Protein AF-A0A2R5L0S3-F1 (afdb_monomer_lite)

Secondary structure (DSSP, 8-state):
-HHHHHHHHHHTS----HHHHHHHHHHHH--SHHHHHHHHHHHHHHHGGG-----SSTTTTT-SSS-TTHHHHHHHHHHHHHHHHHHHHHHHHHHHHHHHHHHHHHHHHSS---------TT-

Sequence (123 aa):
GIQIRNLEKILDMEIIDRTSLILDIFANRAKSREGKLQVELARLRYEKPRIVGGSTQLSKQAGGIGSRGLGEKKLELDRRTIDKRIKNVERSIEGLRKQREIQKNKRKKSNLKTVALIGYTNA

Structure (mmCIF, N/CA/C/O backbone):
data_AF-A0A2R5L0S3-F1
#
_entry.id   AF-A0A2R5L0S3-F1
#
loop_
_atom_site.group_PDB
_atom_site.id
_atom_site.type_symbol
_atom_site.label_atom_id
_atom_site.label_alt_id
_atom_site.label_comp_id
_atom_site.label_asym_id
_atom_site.label_entity_id
_atom_site.label_seq_id
_atom_site.pdbx_PDB_ins_code
_atom_site.Cartn_x
_atom_site.Cartn_y
_atom_site.Cartn_z
_atom_site.occupancy
_atom_site.B_iso_or_equiv
_atom_site.auth_seq_id
_atom_site.auth_comp_id
_atom_site.auth_asym_id
_atom_site.auth_atom_id
_atom_site.pdbx_PDB_model_num
ATOM 1 N N . GLY A 1 1 ? 12.016 -5.955 -11.103 1.00 65.62 1 GLY A N 1
ATOM 2 C CA . GLY A 1 1 ? 11.945 -4.908 -12.139 1.00 65.62 1 GLY A CA 1
ATOM 3 C C . GLY A 1 1 ? 12.640 -5.336 -13.415 1.00 65.62 1 GLY A C 1
ATOM 4 O O . GLY A 1 1 ? 11.975 -5.475 -14.424 1.00 65.62 1 GLY A O 1
ATOM 5 N N . ILE A 1 2 ? 13.955 -5.581 -13.377 1.00 75.69 2 ILE A N 1
ATOM 6 C CA . ILE A 1 2 ? 14.745 -5.888 -14.588 1.00 75.69 2 ILE A CA 1
ATOM 7 C C . ILE A 1 2 ? 14.268 -7.166 -15.300 1.00 75.69 2 ILE A C 1
ATOM 9 O O . ILE A 1 2 ? 14.063 -7.134 -16.505 1.00 75.69 2 ILE A O 1
ATOM 13 N N . GLN A 1 3 ? 14.027 -8.259 -14.567 1.00 84.56 3 GLN A N 1
ATOM 14 C CA . GLN A 1 3 ? 13.523 -9.509 -15.159 1.00 84.56 3 GLN A CA 1
ATOM 15 C C . GLN A 1 3 ? 12.131 -9.350 -15.782 1.00 84.56 3 GLN A C 1
ATOM 17 O O . GLN A 1 3 ? 11.946 -9.741 -16.925 1.00 84.56 3 GLN A O 1
ATOM 22 N N . ILE A 1 4 ? 11.194 -8.716 -15.064 1.00 85.56 4 ILE A N 1
ATOM 23 C CA . ILE A 1 4 ? 9.841 -8.400 -15.560 1.00 85.56 4 ILE A CA 1
ATOM 24 C C . ILE A 1 4 ? 9.942 -7.638 -16.886 1.00 85.56 4 ILE A C 1
ATOM 26 O O . ILE A 1 4 ? 9.430 -8.099 -17.893 1.00 85.56 4 ILE A O 1
ATOM 30 N N . ARG A 1 5 ? 10.736 -6.561 -16.922 1.00 82.19 5 ARG A N 1
ATOM 31 C CA . ARG A 1 5 ? 10.951 -5.753 -18.129 1.00 82.19 5 ARG A CA 1
ATOM 32 C C . ARG A 1 5 ? 11.571 -6.538 -19.289 1.00 82.19 5 ARG A C 1
ATOM 34 O O . ARG A 1 5 ? 11.305 -6.235 -20.448 1.00 82.19 5 ARG A O 1
ATOM 41 N N . ASN A 1 6 ? 12.454 -7.493 -19.002 1.00 87.31 6 ASN A N 1
ATOM 42 C CA . ASN A 1 6 ? 13.041 -8.341 -20.039 1.00 87.31 6 ASN A CA 1
ATOM 43 C C . ASN A 1 6 ? 12.000 -9.309 -20.609 1.00 87.31 6 ASN A C 1
ATOM 45 O O . ASN A 1 6 ? 11.940 -9.465 -21.822 1.00 87.31 6 ASN A O 1
ATOM 49 N N . LEU A 1 7 ? 11.172 -9.912 -19.753 1.00 90.69 7 LEU A N 1
ATOM 50 C CA . LEU A 1 7 ? 10.086 -10.796 -20.175 1.00 90.69 7 LEU A CA 1
ATOM 51 C C . LEU A 1 7 ? 9.028 -10.040 -20.984 1.00 90.69 7 LEU A C 1
ATOM 53 O O . LEU A 1 7 ? 8.669 -10.508 -22.055 1.00 90.69 7 LEU A O 1
ATOM 57 N N . GLU A 1 8 ? 8.619 -8.847 -20.545 1.00 89.19 8 GLU A N 1
ATOM 58 C CA . GLU A 1 8 ? 7.686 -7.983 -21.287 1.00 89.19 8 GLU A CA 1
ATOM 59 C C . GLU A 1 8 ? 8.195 -7.677 -22.701 1.00 89.19 8 GLU A C 1
ATOM 61 O O . GLU A 1 8 ? 7.441 -7.750 -23.662 1.00 89.19 8 GLU A O 1
ATOM 66 N N . LYS A 1 9 ? 9.496 -7.394 -22.856 1.00 88.44 9 LYS A N 1
ATOM 67 C CA . LYS A 1 9 ? 10.106 -7.142 -24.173 1.00 88.44 9 LYS A CA 1
ATOM 68 C C . LYS A 1 9 ? 10.150 -8.367 -25.083 1.00 88.44 9 LYS A C 1
ATOM 70 O O . LYS A 1 9 ? 10.132 -8.201 -26.295 1.00 88.44 9 LYS A O 1
ATOM 75 N N . ILE A 1 10 ? 10.331 -9.556 -24.512 1.00 94.69 10 ILE A N 1
ATOM 76 C CA . ILE A 1 10 ? 10.452 -10.804 -25.278 1.00 94.69 10 ILE A CA 1
ATOM 77 C C . ILE A 1 10 ? 9.068 -11.311 -25.686 1.00 94.69 10 ILE A C 1
ATOM 79 O O . ILE A 1 10 ? 8.910 -11.829 -26.786 1.00 94.69 10 ILE A O 1
ATOM 83 N N . LEU A 1 11 ? 8.090 -11.182 -24.790 1.00 94.19 11 LEU A N 1
ATOM 84 C CA . LEU A 1 11 ? 6.755 -11.752 -24.947 1.00 94.19 11 LEU A CA 1
ATOM 85 C C . LEU A 1 11 ? 5.743 -10.765 -25.540 1.00 94.19 11 LEU A C 1
ATOM 87 O O . LEU A 1 11 ? 4.670 -11.202 -25.930 1.00 94.19 11 LEU A O 1
ATOM 91 N N . ASP A 1 12 ? 6.072 -9.470 -25.595 1.00 92.62 12 ASP A N 1
ATOM 92 C CA . ASP A 1 12 ? 5.176 -8.381 -26.020 1.00 92.62 12 ASP A CA 1
ATOM 93 C C . ASP A 1 12 ? 3.831 -8.384 -25.269 1.00 92.62 12 ASP A C 1
ATOM 95 O O . ASP A 1 12 ? 2.753 -8.172 -25.819 1.00 92.62 12 ASP A O 1
ATOM 99 N N . MET A 1 13 ? 3.898 -8.686 -23.972 1.00 92.94 13 MET A N 1
ATOM 100 C CA . MET A 1 13 ? 2.746 -8.811 -23.081 1.00 92.94 13 MET A CA 1
ATOM 101 C C . MET A 1 13 ? 3.072 -8.232 -21.707 1.00 92.94 13 MET A C 1
ATOM 103 O O . MET A 1 13 ? 4.226 -8.241 -21.275 1.00 92.94 13 MET A O 1
ATOM 107 N N . GLU A 1 14 ? 2.044 -7.767 -20.998 1.00 88.31 14 GLU A N 1
ATOM 108 C CA . GLU A 1 14 ? 2.167 -7.318 -19.610 1.00 88.31 14 GLU A CA 1
ATOM 109 C C . GLU A 1 14 ? 2.505 -8.495 -18.683 1.00 88.31 14 GLU A C 1
ATOM 111 O O . GLU A 1 14 ? 1.871 -9.552 -18.738 1.00 88.31 14 GLU A O 1
ATOM 116 N N . ILE A 1 15 ? 3.495 -8.311 -17.804 1.00 92.12 15 ILE A N 1
ATOM 117 C CA . ILE A 1 15 ? 3.921 -9.338 -16.850 1.00 92.12 15 ILE A CA 1
ATOM 118 C C . ILE A 1 15 ? 3.595 -8.894 -15.426 1.00 92.12 15 ILE A C 1
ATOM 120 O O . ILE A 1 15 ? 4.223 -7.998 -14.861 1.00 92.12 15 ILE A O 1
ATOM 124 N N . ILE A 1 16 ? 2.648 -9.596 -14.805 1.00 91.88 16 ILE A N 1
ATOM 125 C CA . ILE A 1 16 ? 2.231 -9.359 -13.421 1.00 91.88 16 ILE A CA 1
ATOM 126 C C . ILE A 1 16 ? 2.905 -10.392 -12.515 1.00 91.88 16 ILE A C 1
ATOM 128 O O . ILE A 1 16 ? 2.706 -11.598 -12.664 1.00 91.88 16 ILE A O 1
ATOM 132 N N . ASP A 1 17 ? 3.700 -9.928 -11.548 1.00 93.44 17 ASP A N 1
ATOM 133 C CA . ASP A 1 17 ? 4.256 -10.814 -10.526 1.00 93.44 17 ASP A CA 1
ATOM 134 C C . ASP A 1 17 ? 3.244 -11.096 -9.401 1.00 93.44 17 ASP A C 1
ATOM 136 O O . ASP A 1 17 ? 2.234 -10.409 -9.223 1.00 93.44 17 ASP A O 1
ATOM 140 N N . ARG A 1 18 ? 3.537 -12.120 -8.592 1.00 95.56 18 ARG A N 1
ATOM 141 C CA . ARG A 1 18 ? 2.681 -12.518 -7.466 1.00 95.56 18 ARG A CA 1
ATOM 142 C C . ARG A 1 18 ? 2.378 -11.359 -6.511 1.00 95.56 18 ARG A C 1
ATOM 144 O O . ARG A 1 18 ? 1.295 -11.316 -5.935 1.00 95.56 18 ARG A O 1
ATOM 151 N N . THR A 1 19 ? 3.329 -10.453 -6.295 1.00 95.06 19 THR A N 1
ATOM 152 C CA . THR A 1 19 ? 3.161 -9.370 -5.322 1.00 95.06 19 THR A CA 1
ATOM 153 C C . THR A 1 19 ? 2.223 -8.302 -5.867 1.00 95.06 19 THR A C 1
ATOM 155 O O . THR A 1 19 ? 1.312 -7.898 -5.149 1.00 95.06 19 THR A O 1
ATOM 158 N N . SER A 1 20 ? 2.396 -7.896 -7.127 1.00 93.25 20 SER A N 1
ATOM 159 C CA . SER A 1 20 ? 1.487 -6.979 -7.820 1.00 93.25 20 SER A CA 1
ATOM 160 C C . SER A 1 20 ? 0.059 -7.517 -7.805 1.00 93.25 20 SER A C 1
ATOM 162 O O . SER A 1 20 ? -0.834 -6.827 -7.321 1.00 93.25 20 SER A O 1
ATOM 164 N N . LEU A 1 21 ? -0.133 -8.793 -8.164 1.00 96.19 21 LEU A N 1
ATOM 165 C CA . LEU A 1 21 ? -1.453 -9.430 -8.139 1.00 96.19 21 LEU A CA 1
ATOM 166 C C . LEU A 1 21 ? -2.103 -9.380 -6.744 1.00 96.19 21 LEU A C 1
ATOM 168 O O . LEU A 1 21 ? -3.286 -9.068 -6.608 1.00 96.19 21 LEU A O 1
ATOM 172 N N . ILE A 1 22 ? -1.339 -9.659 -5.683 1.00 96.81 22 ILE A N 1
ATOM 173 C CA . ILE A 1 22 ? -1.844 -9.573 -4.304 1.00 96.81 22 ILE A CA 1
ATOM 174 C C . ILE A 1 22 ? -2.241 -8.130 -3.953 1.00 96.81 22 ILE A C 1
ATOM 176 O O . ILE A 1 22 ? -3.293 -7.912 -3.347 1.00 96.81 22 ILE A O 1
ATOM 180 N N . LEU A 1 23 ? -1.431 -7.140 -4.338 1.00 97.06 23 LEU A N 1
ATOM 181 C CA . LEU A 1 23 ? -1.720 -5.723 -4.100 1.00 97.06 23 LEU A CA 1
ATOM 182 C C . LEU A 1 23 ? -2.934 -5.226 -4.900 1.00 97.06 23 LEU A C 1
ATOM 184 O O . LEU A 1 23 ? -3.661 -4.353 -4.419 1.00 97.06 23 LEU A O 1
ATOM 188 N N . ASP A 1 24 ? -3.195 -5.786 -6.080 1.00 96.06 24 ASP A N 1
ATOM 189 C CA . ASP A 1 24 ? -4.404 -5.536 -6.872 1.00 96.06 24 ASP A CA 1
ATOM 190 C C . ASP A 1 24 ? -5.646 -6.111 -6.197 1.00 96.06 24 ASP A C 1
ATOM 192 O O . ASP A 1 24 ? -6.625 -5.393 -5.972 1.00 96.06 24 ASP A O 1
ATOM 196 N N . ILE A 1 25 ? -5.581 -7.369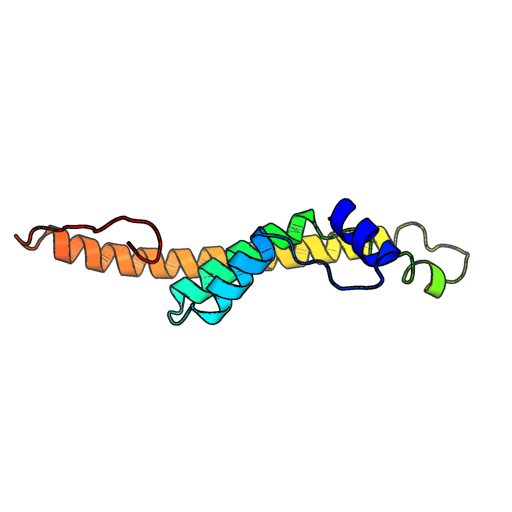 -5.758 1.00 96.56 25 ILE A N 1
ATOM 197 C CA . ILE A 1 25 ? -6.668 -8.001 -5.001 1.00 96.56 25 ILE A CA 1
ATOM 198 C C . ILE A 1 25 ? -6.969 -7.205 -3.724 1.00 96.56 25 ILE A C 1
ATOM 200 O O . ILE A 1 25 ? -8.135 -6.967 -3.398 1.00 96.56 25 ILE A O 1
ATOM 204 N N . PHE A 1 26 ? -5.942 -6.760 -2.997 1.00 97.44 26 PHE A N 1
ATOM 205 C CA . PHE A 1 26 ? -6.130 -5.951 -1.795 1.00 97.44 26 PHE A CA 1
ATOM 206 C C . PHE A 1 26 ? -6.694 -4.564 -2.094 1.00 97.44 26 PHE A C 1
ATOM 208 O O . PHE A 1 26 ? -7.565 -4.114 -1.352 1.00 97.44 26 PHE A O 1
ATOM 215 N N . ALA A 1 27 ? -6.269 -3.908 -3.176 1.00 96.12 27 ALA A N 1
ATOM 216 C CA . ALA A 1 27 ? -6.826 -2.617 -3.582 1.00 96.12 27 ALA A CA 1
ATOM 217 C C . ALA A 1 27 ? -8.322 -2.730 -3.890 1.00 96.12 27 ALA A C 1
ATOM 219 O O . ALA A 1 27 ? -9.114 -1.942 -3.375 1.00 96.12 27 ALA A O 1
ATOM 220 N N . ASN A 1 28 ? -8.713 -3.773 -4.625 1.00 96.88 28 ASN A N 1
ATOM 221 C CA . ASN A 1 28 ? -10.110 -4.041 -4.962 1.00 96.88 28 ASN A CA 1
ATOM 222 C C . ASN A 1 28 ? -10.966 -4.362 -3.726 1.00 96.88 28 ASN A C 1
ATOM 224 O O . ASN A 1 28 ? -12.149 -4.028 -3.674 1.00 96.88 28 ASN A O 1
ATOM 228 N N . ARG A 1 29 ? -10.382 -4.996 -2.701 1.00 96.00 29 ARG A N 1
ATOM 229 C CA . ARG A 1 29 ? -11.090 -5.369 -1.463 1.00 96.00 29 ARG A CA 1
ATOM 230 C C . ARG A 1 29 ? -11.061 -4.291 -0.374 1.00 96.00 29 ARG A C 1
ATOM 232 O O . ARG A 1 29 ? -11.856 -4.360 0.567 1.00 96.00 29 ARG A O 1
ATOM 239 N N . ALA A 1 30 ? -10.174 -3.303 -0.456 1.00 96.38 30 ALA A N 1
ATOM 240 C CA . ALA A 1 30 ? -10.003 -2.282 0.573 1.00 96.38 30 ALA A CA 1
ATOM 241 C C . ALA A 1 30 ? -11.184 -1.294 0.612 1.00 96.38 30 ALA A C 1
ATOM 243 O O . ALA A 1 30 ? -11.228 -0.299 -0.112 1.00 96.38 30 ALA A O 1
ATOM 244 N N . LYS A 1 31 ? -12.139 -1.531 1.519 1.00 95.81 31 LYS A N 1
ATOM 245 C CA . LYS A 1 31 ? -13.302 -0.644 1.711 1.00 95.81 31 LYS A CA 1
ATOM 246 C C . LYS A 1 31 ? -13.039 0.495 2.699 1.00 95.81 31 LYS A C 1
ATOM 248 O O . LYS A 1 31 ? -13.450 1.628 2.458 1.00 95.81 31 LYS A O 1
ATOM 253 N N . SER A 1 32 ? -12.348 0.214 3.805 1.00 95.31 32 SER A N 1
ATOM 254 C CA . SER A 1 32 ? -12.096 1.203 4.860 1.00 95.31 32 SER A CA 1
ATOM 255 C C . SER A 1 32 ? -10.996 2.193 4.470 1.00 95.31 32 SER A C 1
ATOM 257 O O . SER A 1 32 ? -10.068 1.853 3.737 1.00 95.31 32 SER A O 1
ATOM 259 N N . ARG A 1 33 ? -11.059 3.418 5.011 1.00 93.75 33 ARG A N 1
ATOM 260 C CA . ARG A 1 33 ? -10.016 4.438 4.800 1.00 93.75 33 ARG A CA 1
ATOM 261 C C . ARG A 1 33 ? -8.634 3.935 5.222 1.00 93.75 33 ARG A C 1
ATOM 263 O O . ARG A 1 33 ? -7.668 4.138 4.498 1.00 93.75 33 ARG A O 1
ATOM 270 N N . GLU A 1 34 ? -8.549 3.258 6.365 1.00 94.19 34 GLU A N 1
ATOM 271 C CA . GLU A 1 34 ? -7.294 2.675 6.846 1.00 94.19 34 GLU A CA 1
ATOM 272 C C . GLU A 1 34 ? -6.776 1.589 5.900 1.00 94.19 34 GLU A C 1
ATOM 274 O O . GLU A 1 34 ? -5.602 1.607 5.546 1.00 94.19 34 GLU A O 1
ATOM 279 N N . GLY A 1 35 ? -7.653 0.692 5.435 1.00 95.81 35 GLY A N 1
ATOM 280 C CA . GLY A 1 35 ? -7.289 -0.351 4.479 1.00 95.81 35 GLY A CA 1
ATOM 281 C C . GLY A 1 35 ? -6.758 0.231 3.170 1.00 95.81 35 GLY A C 1
ATOM 282 O O . GLY A 1 35 ? -5.701 -0.184 2.708 1.00 95.81 35 GLY A O 1
ATOM 283 N N . LYS A 1 36 ? -7.431 1.249 2.619 1.00 97.19 36 LYS A N 1
ATOM 284 C CA . LYS A 1 36 ? -6.991 1.937 1.396 1.00 97.19 36 LYS A CA 1
ATOM 285 C C . LYS A 1 36 ? -5.602 2.557 1.558 1.00 97.19 36 LYS A C 1
ATOM 287 O O . LYS A 1 36 ? -4.748 2.350 0.705 1.00 97.19 36 LYS A O 1
ATOM 292 N N . LEU A 1 37 ? -5.353 3.245 2.676 1.00 97.38 37 LEU A N 1
ATOM 293 C CA . LEU A 1 37 ? -4.048 3.850 2.965 1.00 97.38 37 LEU A CA 1
ATOM 294 C C . LEU A 1 37 ? -2.938 2.802 3.134 1.00 97.38 37 LEU A C 1
ATOM 296 O O . LEU A 1 37 ? -1.824 3.017 2.667 1.00 97.38 37 LEU A O 1
ATOM 300 N N . GLN A 1 38 ? -3.223 1.665 3.774 1.00 97.12 38 GLN A N 1
ATOM 301 C CA . GLN A 1 38 ? -2.245 0.581 3.922 1.00 97.12 38 GLN A CA 1
ATOM 302 C C . GLN A 1 38 ? -1.892 -0.059 2.575 1.00 97.12 38 GLN A C 1
ATOM 304 O O . GLN A 1 38 ? -0.721 -0.325 2.309 1.00 97.12 38 GLN A O 1
ATOM 309 N N . VAL A 1 39 ? -2.885 -0.270 1.704 1.00 98.00 39 VAL A N 1
ATOM 310 C CA . VAL A 1 39 ? -2.645 -0.798 0.354 1.00 98.00 39 VAL A CA 1
ATOM 311 C C . VAL A 1 39 ? -1.867 0.201 -0.500 1.00 98.00 39 VAL A C 1
ATOM 313 O O . VAL A 1 39 ? -0.912 -0.192 -1.166 1.00 98.00 39 VAL A O 1
ATOM 316 N N . GLU A 1 40 ? -2.215 1.489 -0.443 1.00 97.44 40 GLU A N 1
ATOM 317 C CA . GLU A 1 40 ? -1.465 2.553 -1.122 1.00 97.44 40 GLU A CA 1
ATOM 318 C C . GLU A 1 40 ? -0.005 2.584 -0.650 1.00 97.44 40 GLU A C 1
ATOM 320 O O . GLU A 1 40 ? 0.913 2.586 -1.468 1.00 97.44 40 GLU A O 1
ATOM 325 N N . LEU A 1 41 ? 0.230 2.529 0.665 1.00 98.00 41 LEU A N 1
ATOM 326 C CA . LEU A 1 41 ? 1.578 2.479 1.230 1.00 98.00 41 LEU A CA 1
ATOM 327 C C . LEU A 1 41 ? 2.368 1.268 0.718 1.00 98.00 41 LEU A C 1
ATOM 329 O O . LEU A 1 41 ? 3.542 1.398 0.362 1.00 98.00 41 LEU A O 1
ATOM 333 N N . ALA A 1 42 ? 1.733 0.096 0.679 1.00 97.56 42 ALA A N 1
ATOM 334 C CA . ALA A 1 42 ? 2.357 -1.127 0.197 1.00 97.56 42 ALA A CA 1
ATOM 335 C C . ALA A 1 42 ? 2.720 -1.035 -1.295 1.00 97.56 42 ALA A C 1
ATOM 337 O O . ALA A 1 42 ? 3.843 -1.389 -1.658 1.00 97.56 42 ALA A O 1
ATOM 338 N N . ARG A 1 43 ? 1.833 -0.484 -2.137 1.00 96.31 43 ARG A N 1
ATOM 339 C CA . ARG A 1 43 ? 2.113 -0.216 -3.560 1.00 96.31 43 ARG A CA 1
ATOM 340 C C . ARG A 1 43 ? 3.283 0.736 -3.747 1.00 96.31 43 ARG A C 1
ATOM 342 O O . ARG A 1 43 ? 4.238 0.384 -4.428 1.00 96.31 43 ARG A O 1
ATOM 349 N N . LEU A 1 44 ? 3.275 1.884 -3.069 1.00 96.19 44 LEU A N 1
ATOM 350 C CA . LEU A 1 44 ? 4.352 2.875 -3.177 1.00 96.19 44 LEU A CA 1
ATOM 351 C C . LEU A 1 44 ? 5.715 2.284 -2.793 1.00 96.19 44 LEU A C 1
ATOM 353 O O . LEU A 1 44 ? 6.719 2.521 -3.465 1.00 96.19 44 LEU A O 1
ATOM 357 N N . ARG A 1 45 ? 5.762 1.476 -1.727 1.00 95.69 45 ARG A N 1
ATOM 358 C CA . ARG A 1 45 ? 6.989 0.783 -1.302 1.00 95.69 45 ARG A CA 1
ATOM 359 C C . ARG A 1 45 ? 7.426 -0.297 -2.290 1.00 95.69 45 ARG A C 1
ATOM 361 O O . ARG A 1 45 ? 8.626 -0.499 -2.464 1.00 95.69 45 ARG A O 1
ATOM 368 N N . TYR A 1 46 ? 6.479 -0.978 -2.929 1.00 93.25 46 TYR A N 1
ATOM 369 C CA . TYR A 1 46 ? 6.752 -1.972 -3.961 1.00 93.25 46 TYR A CA 1
ATOM 370 C C . TYR A 1 46 ? 7.284 -1.323 -5.252 1.00 93.25 46 TYR A C 1
ATOM 372 O O . TYR A 1 46 ? 8.253 -1.814 -5.837 1.00 93.25 46 TYR A O 1
ATOM 380 N N . GLU A 1 47 ? 6.713 -0.194 -5.663 1.00 89.94 47 GLU A N 1
ATOM 381 C CA . GLU A 1 47 ? 7.076 0.543 -6.878 1.00 89.94 47 GLU A CA 1
ATOM 382 C C . GLU A 1 47 ? 8.405 1.291 -6.746 1.00 89.94 47 GLU A C 1
ATOM 384 O O . GLU A 1 47 ? 9.210 1.263 -7.674 1.00 89.94 47 GLU A O 1
ATOM 389 N N . LYS A 1 48 ? 8.689 1.908 -5.590 1.00 90.75 48 LYS A N 1
ATOM 390 C CA . LYS A 1 48 ? 9.893 2.732 -5.369 1.00 90.75 48 LYS A CA 1
ATOM 391 C C . LYS A 1 48 ? 11.206 2.100 -5.876 1.00 90.75 48 LYS A C 1
ATOM 393 O O . LYS A 1 48 ? 11.898 2.750 -6.662 1.00 90.75 48 LYS A O 1
ATOM 398 N N . PRO A 1 49 ? 11.591 0.867 -5.480 1.00 87.81 49 PRO A N 1
ATOM 399 C CA . PRO A 1 49 ? 12.824 0.241 -5.969 1.00 87.81 49 PRO A CA 1
ATOM 400 C C . PRO A 1 49 ? 12.724 -0.234 -7.428 1.00 87.81 49 PRO A C 1
ATOM 402 O O . PRO A 1 49 ? 13.736 -0.575 -8.037 1.00 87.81 49 PRO A O 1
ATOM 405 N N . ARG A 1 50 ? 11.511 -0.286 -7.990 1.00 86.69 50 ARG A N 1
ATOM 406 C CA . ARG A 1 50 ? 11.215 -0.708 -9.365 1.00 86.69 50 ARG A CA 1
ATOM 407 C C . ARG A 1 50 ? 11.107 0.460 -10.341 1.00 86.69 50 ARG A C 1
ATOM 409 O O .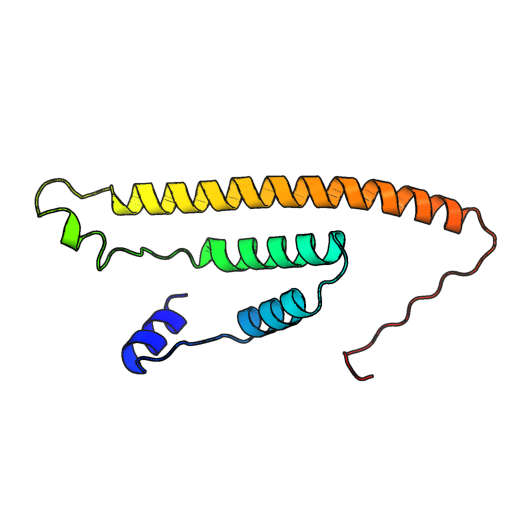 ARG A 1 50 ? 11.006 0.198 -11.536 1.00 86.69 50 ARG A O 1
ATOM 416 N N . ILE A 1 51 ? 11.218 1.709 -9.874 1.00 80.06 51 ILE A N 1
ATOM 417 C CA . ILE A 1 51 ? 11.487 2.859 -10.742 1.00 80.06 51 ILE A CA 1
ATOM 418 C C . ILE A 1 51 ? 12.870 2.644 -11.365 1.00 80.06 51 ILE A C 1
ATOM 420 O O . ILE A 1 51 ? 13.912 2.978 -10.791 1.00 80.06 51 ILE A O 1
ATOM 424 N N . VAL A 1 52 ? 12.869 2.044 -12.548 1.00 70.25 52 VAL A N 1
ATOM 425 C CA . VAL A 1 52 ? 14.045 1.851 -13.386 1.00 70.25 52 VAL A CA 1
ATOM 426 C C . VAL A 1 52 ? 13.916 2.797 -14.564 1.00 70.25 52 VAL A C 1
ATOM 428 O O . VAL A 1 52 ? 12.849 2.868 -15.165 1.00 70.25 52 VAL A O 1
ATOM 431 N N . GLY A 1 53 ? 15.020 3.469 -14.901 1.00 59.56 53 GLY A N 1
ATOM 432 C CA . GLY A 1 53 ? 15.200 4.340 -16.063 1.00 59.56 53 GLY A CA 1
ATOM 433 C C . GLY A 1 53 ? 14.259 4.066 -17.226 1.00 59.56 53 GLY A C 1
ATOM 434 O O . GLY A 1 53 ? 14.564 3.277 -18.131 1.00 59.56 53 GLY A O 1
ATOM 435 N N . GLY A 1 54 ? 13.124 4.762 -17.216 1.00 53.03 54 GLY A N 1
ATOM 436 C CA . GLY A 1 54 ? 12.331 5.012 -18.400 1.00 53.03 54 GLY A CA 1
ATOM 437 C C . GLY A 1 54 ? 13.111 5.998 -19.252 1.00 53.03 54 GLY A C 1
ATOM 438 O O . GLY A 1 54 ? 12.842 7.184 -19.220 1.00 53.03 54 GLY A O 1
ATOM 439 N N . SER A 1 55 ? 14.147 5.548 -19.954 1.00 49.44 55 SER A N 1
ATOM 440 C CA . SER A 1 55 ? 14.855 6.385 -20.928 1.00 49.44 55 SER A CA 1
ATOM 441 C C . SER A 1 55 ? 15.663 5.548 -21.908 1.00 49.44 55 SER A C 1
ATOM 443 O O . SER A 1 55 ? 16.843 5.788 -22.141 1.00 49.44 55 SER A O 1
ATOM 445 N N . THR A 1 56 ? 15.010 4.567 -22.525 1.00 51.19 56 THR A N 1
ATOM 446 C CA . THR A 1 56 ? 15.336 4.221 -23.919 1.00 51.19 56 THR A CA 1
ATOM 447 C C . THR A 1 56 ? 14.543 5.104 -24.897 1.00 51.19 56 THR A C 1
ATOM 449 O O . THR A 1 56 ? 14.941 5.235 -26.046 1.00 51.19 56 THR A O 1
ATOM 452 N N . GLN A 1 57 ? 13.459 5.752 -24.437 1.00 51.19 57 GLN A N 1
ATOM 453 C CA . GLN A 1 57 ? 12.672 6.732 -25.206 1.00 51.19 57 GLN A CA 1
ATOM 454 C C . GLN A 1 57 ? 12.943 8.192 -24.782 1.00 51.19 57 GLN A C 1
ATOM 456 O O . GLN A 1 57 ? 13.147 9.038 -25.643 1.00 51.19 57 GLN A O 1
ATOM 461 N N . LEU A 1 58 ? 13.079 8.491 -23.480 1.00 48.66 58 LEU A N 1
ATOM 462 C CA . LEU A 1 58 ? 13.428 9.844 -22.991 1.00 48.66 58 LEU A CA 1
ATOM 463 C C . LEU A 1 58 ? 14.844 10.313 -23.386 1.00 48.66 58 LEU A C 1
ATOM 465 O O . LEU A 1 58 ? 15.084 11.509 -23.492 1.00 48.66 58 LEU A O 1
ATOM 469 N N . SER A 1 59 ? 15.774 9.388 -23.641 1.00 49.12 59 SER A N 1
ATOM 470 C CA . SER A 1 59 ? 17.105 9.699 -24.188 1.00 49.12 59 SER A CA 1
ATOM 471 C C . SER A 1 59 ? 17.062 10.036 -25.681 1.00 49.12 59 SER A C 1
ATOM 473 O O . SER A 1 59 ? 17.851 10.858 -26.139 1.00 49.12 59 SER A O 1
ATOM 475 N N . LYS A 1 60 ? 16.117 9.450 -26.432 1.00 49.91 60 LYS A N 1
ATOM 476 C CA . LYS A 1 60 ? 15.969 9.664 -27.879 1.00 49.91 60 LYS A CA 1
ATOM 477 C C . LYS A 1 60 ? 15.355 11.023 -28.218 1.00 49.91 60 LYS A C 1
ATOM 479 O O . LYS A 1 60 ? 15.730 11.609 -29.224 1.00 49.91 60 LYS A O 1
ATOM 484 N N . GLN A 1 61 ? 14.475 11.557 -27.370 1.00 53.53 61 GLN A N 1
ATOM 485 C CA . GLN A 1 61 ? 13.850 12.868 -27.600 1.00 53.53 61 GLN A CA 1
ATOM 486 C C . GLN A 1 61 ? 14.778 14.057 -27.278 1.00 53.53 61 GLN A C 1
ATOM 488 O O . GLN A 1 61 ? 14.498 15.178 -27.682 1.00 53.53 61 GLN A O 1
ATOM 493 N N . ALA A 1 62 ? 15.902 13.822 -26.589 1.00 54.38 62 ALA A N 1
ATOM 494 C CA . ALA A 1 62 ? 16.817 14.866 -26.121 1.00 54.38 62 ALA A CA 1
ATOM 495 C C . ALA A 1 62 ? 18.000 15.162 -27.070 1.00 54.38 62 ALA A C 1
ATOM 497 O O . ALA A 1 62 ? 19.000 15.719 -26.627 1.00 54.38 62 ALA A O 1
ATOM 498 N N . GLY A 1 63 ? 17.906 14.774 -28.349 1.00 53.16 63 GLY A N 1
ATOM 499 C CA . GLY A 1 63 ? 18.718 15.339 -29.434 1.00 53.16 63 GLY A CA 1
ATOM 500 C C . GLY A 1 63 ? 20.229 15.426 -29.185 1.00 53.16 63 GLY A C 1
ATOM 501 O O . GLY A 1 63 ? 20.773 16.518 -29.217 1.00 53.16 63 GLY A O 1
ATOM 502 N N . GLY A 1 64 ? 20.905 14.296 -28.943 1.00 57.09 64 GLY A N 1
ATOM 503 C CA . GLY A 1 64 ? 22.345 14.081 -29.198 1.00 57.09 64 GLY A CA 1
ATOM 504 C C . GLY A 1 64 ? 23.414 14.895 -28.440 1.00 57.09 64 GLY A C 1
ATOM 505 O O . GLY A 1 64 ? 24.505 14.372 -28.235 1.00 57.09 64 GLY A O 1
ATOM 506 N N . ILE A 1 65 ? 23.161 16.124 -27.988 1.00 46.09 65 ILE A N 1
ATOM 507 C CA . ILE A 1 65 ? 24.180 17.034 -27.445 1.00 46.09 65 ILE A CA 1
ATOM 508 C C . ILE A 1 65 ? 23.679 17.586 -26.101 1.00 46.09 65 ILE A C 1
ATOM 510 O O . ILE A 1 65 ? 22.785 18.421 -26.049 1.00 46.09 65 ILE A O 1
ATOM 514 N N . GLY A 1 66 ? 24.243 17.093 -24.990 1.00 53.62 66 GLY A N 1
ATOM 515 C CA . GLY A 1 66 ? 24.041 17.666 -23.644 1.00 53.62 66 GLY A CA 1
ATOM 516 C C . GLY A 1 66 ? 23.054 16.954 -22.702 1.00 53.62 66 GLY A C 1
ATOM 517 O O . GLY A 1 66 ? 22.837 17.418 -21.588 1.00 53.62 66 GLY A O 1
ATOM 518 N N . SER A 1 67 ? 22.482 15.807 -23.079 1.00 56.41 67 SER A N 1
ATOM 519 C CA . SER A 1 67 ? 21.439 15.114 -22.295 1.00 56.41 67 SER A CA 1
ATOM 520 C C . SER A 1 67 ? 21.936 14.205 -21.154 1.00 56.41 67 SER A C 1
ATOM 522 O O . SER A 1 67 ? 21.121 13.595 -20.448 1.00 56.41 67 SER A O 1
ATOM 524 N N . ARG A 1 68 ? 23.256 14.120 -20.919 1.00 55.03 68 ARG A N 1
ATOM 525 C CA . ARG A 1 68 ? 23.831 13.387 -19.774 1.00 55.03 68 ARG A CA 1
ATOM 526 C C . ARG A 1 68 ? 23.353 14.031 -18.463 1.00 55.03 68 ARG A C 1
ATOM 528 O O . ARG A 1 68 ? 23.740 15.144 -18.130 1.00 55.03 68 ARG A O 1
ATOM 535 N N . GLY A 1 69 ? 22.469 13.335 -17.745 1.00 60.25 69 GLY A N 1
ATOM 536 C CA . GLY A 1 69 ? 21.935 13.749 -16.442 1.00 60.25 69 GLY A CA 1
ATOM 537 C C . GLY A 1 69 ? 20.450 14.132 -16.415 1.00 60.25 69 GLY A C 1
ATOM 538 O O . GLY A 1 69 ? 19.866 14.141 -15.336 1.00 60.25 69 GLY A O 1
ATOM 539 N N . LEU A 1 70 ? 19.783 14.388 -17.551 1.00 65.06 70 LEU A N 1
ATOM 540 C CA . LEU A 1 70 ? 18.338 14.699 -17.551 1.00 65.06 70 LEU A CA 1
ATOM 541 C C . LEU A 1 70 ? 17.483 13.490 -17.130 1.00 65.06 70 LEU A C 1
ATOM 543 O O . LEU A 1 70 ? 16.551 13.631 -16.338 1.00 65.06 70 LEU A O 1
ATOM 547 N N . GLY A 1 71 ? 17.832 12.291 -17.608 1.00 66.62 71 GLY A N 1
ATOM 548 C CA . GLY A 1 71 ? 17.153 11.047 -17.226 1.00 66.62 71 GLY A CA 1
ATOM 549 C C . GLY A 1 71 ? 17.379 10.670 -15.759 1.00 66.62 71 GLY A C 1
ATOM 550 O O . GLY A 1 71 ? 16.434 10.315 -15.060 1.00 66.62 71 GLY A O 1
ATOM 551 N N . GLU A 1 72 ? 18.609 10.816 -15.266 1.00 71.31 72 GLU A N 1
ATOM 552 C CA . GLU A 1 72 ? 18.956 10.552 -13.863 1.00 71.31 72 GLU A CA 1
ATOM 553 C C . GLU A 1 72 ? 18.269 11.538 -12.913 1.00 71.31 72 GLU A C 1
ATOM 555 O O . GLU A 1 72 ? 17.683 11.124 -11.914 1.00 71.31 72 GLU A O 1
ATOM 560 N N . LYS A 1 73 ? 18.244 12.832 -13.266 1.00 76.31 73 LYS A N 1
ATOM 561 C CA . LYS A 1 73 ? 17.521 13.862 -12.505 1.00 76.31 73 LYS A CA 1
ATOM 562 C C . LYS A 1 73 ? 16.021 13.585 -12.441 1.00 76.31 73 LYS A C 1
ATOM 564 O O . LYS A 1 73 ? 15.423 13.783 -11.386 1.00 76.31 73 LYS A O 1
ATOM 569 N N . LYS A 1 74 ? 15.411 13.110 -13.533 1.00 78.88 74 LYS A N 1
ATOM 570 C CA . LYS A 1 74 ? 13.986 12.751 -13.547 1.00 78.88 74 LYS A CA 1
ATOM 571 C C . LYS A 1 74 ? 13.693 11.557 -12.636 1.00 78.88 74 LYS A C 1
ATOM 573 O O . LYS A 1 74 ? 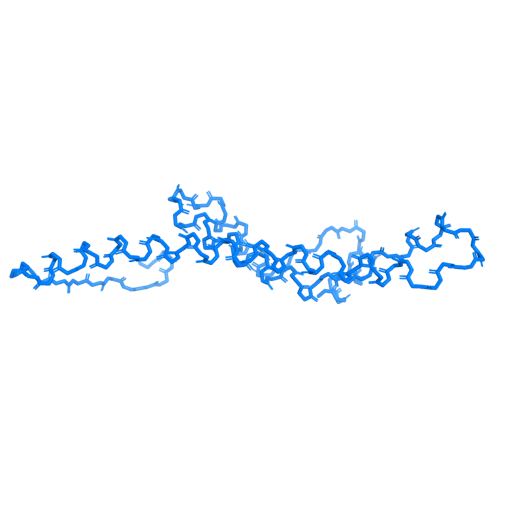12.785 11.640 -11.819 1.00 78.88 74 LYS A O 1
ATOM 578 N N . LEU A 1 75 ? 14.499 10.495 -12.704 1.00 81.38 75 LEU A N 1
ATOM 579 C CA . LEU A 1 75 ? 14.341 9.324 -11.831 1.00 81.38 75 LEU A CA 1
ATOM 580 C C . LEU A 1 75 ? 14.486 9.676 -10.350 1.00 81.38 75 LEU A C 1
ATOM 582 O O . LEU A 1 75 ? 13.734 9.180 -9.512 1.00 81.38 75 LEU A O 1
ATOM 586 N N . GLU A 1 76 ? 15.446 10.537 -10.026 1.00 85.44 76 GLU A N 1
ATOM 587 C CA . GLU A 1 76 ? 15.630 11.042 -8.669 1.00 85.44 76 GLU A CA 1
ATOM 588 C C . GLU A 1 76 ? 14.425 11.879 -8.211 1.00 85.44 76 GLU A C 1
ATOM 590 O O . GLU A 1 76 ? 13.953 11.739 -7.081 1.00 85.44 76 GLU A O 1
ATOM 595 N N . LEU A 1 77 ? 13.869 12.713 -9.093 1.00 87.50 77 LEU A N 1
ATOM 596 C CA . LEU A 1 77 ? 12.671 13.501 -8.807 1.00 87.50 77 LEU A CA 1
ATOM 597 C C . LEU A 1 77 ? 11.429 12.618 -8.591 1.00 87.50 77 LEU A C 1
ATOM 599 O O . LEU A 1 77 ? 10.663 12.861 -7.653 1.00 87.50 77 LEU A O 1
ATOM 603 N N . ASP A 1 78 ? 11.267 11.561 -9.385 1.00 87.31 78 ASP A N 1
ATOM 604 C CA . ASP A 1 78 ? 10.187 10.581 -9.234 1.00 87.31 78 ASP A CA 1
ATOM 605 C C . ASP A 1 78 ? 10.317 9.827 -7.900 1.00 87.31 78 ASP A C 1
ATOM 607 O O . ASP A 1 78 ? 9.360 9.748 -7.125 1.00 87.31 78 ASP A O 1
ATOM 611 N N . ARG A 1 79 ? 11.530 9.369 -7.553 1.00 90.38 79 ARG A N 1
ATOM 612 C CA . ARG A 1 79 ? 11.815 8.735 -6.251 1.00 90.38 79 ARG A CA 1
ATOM 613 C C . ARG A 1 79 ? 11.489 9.657 -5.082 1.00 90.38 79 ARG A C 1
ATOM 615 O O . ARG A 1 79 ? 10.828 9.233 -4.134 1.00 90.38 79 ARG A O 1
ATOM 622 N N . ARG A 1 80 ? 11.894 10.929 -5.159 1.00 92.31 80 ARG A N 1
ATOM 623 C CA . ARG A 1 80 ? 11.571 11.939 -4.138 1.00 92.31 80 ARG A CA 1
ATOM 624 C C . ARG A 1 80 ? 10.071 12.174 -4.014 1.00 92.31 80 ARG A C 1
ATOM 626 O O . ARG A 1 80 ? 9.580 12.399 -2.908 1.00 92.31 80 ARG A O 1
ATOM 633 N N . THR A 1 81 ? 9.341 12.136 -5.124 1.00 93.81 81 THR A N 1
ATOM 634 C CA . THR A 1 81 ? 7.881 12.286 -5.133 1.00 93.81 81 THR A CA 1
ATOM 635 C C . THR A 1 81 ? 7.207 11.112 -4.430 1.00 93.81 81 THR A C 1
ATOM 637 O O . THR A 1 81 ? 6.378 11.336 -3.543 1.00 93.81 81 THR A O 1
ATOM 640 N N . ILE A 1 82 ? 7.629 9.878 -4.728 1.00 94.88 82 ILE A N 1
ATOM 641 C CA . ILE A 1 82 ? 7.157 8.689 -4.009 1.00 94.88 82 ILE A CA 1
ATOM 642 C C . ILE A 1 82 ? 7.483 8.790 -2.516 1.00 94.88 82 ILE A C 1
ATOM 644 O 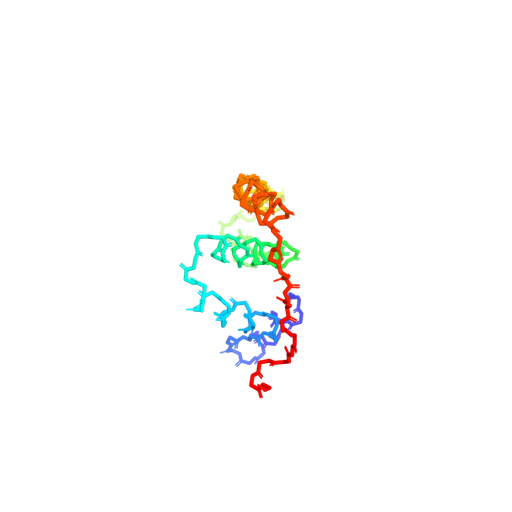O . ILE A 1 82 ? 6.609 8.549 -1.689 1.00 94.88 82 ILE A O 1
ATOM 648 N N . ASP A 1 83 ? 8.688 9.225 -2.143 1.00 96.38 83 ASP A N 1
ATOM 649 C CA . ASP A 1 83 ? 9.065 9.368 -0.731 1.00 96.38 83 ASP A CA 1
ATOM 650 C C . ASP A 1 83 ? 8.222 10.395 0.021 1.00 96.38 83 ASP A C 1
ATOM 652 O O . ASP A 1 83 ? 7.812 10.163 1.162 1.00 96.38 83 ASP A O 1
ATOM 656 N N . LYS A 1 84 ? 7.911 11.526 -0.617 1.00 97.44 84 LYS A N 1
ATOM 657 C CA . LYS A 1 84 ? 6.970 12.502 -0.057 1.00 97.44 84 LYS A CA 1
ATOM 658 C C . LYS A 1 84 ? 5.588 11.878 0.135 1.00 97.44 84 LYS A C 1
ATOM 660 O O . LYS A 1 84 ? 4.968 12.087 1.178 1.00 97.44 84 LYS A O 1
ATOM 665 N N . ARG A 1 85 ? 5.112 11.092 -0.836 1.00 97.56 85 ARG A N 1
ATOM 666 C CA . ARG A 1 85 ? 3.809 10.424 -0.751 1.00 97.56 85 ARG A CA 1
ATOM 667 C C . ARG A 1 85 ? 3.774 9.381 0.366 1.00 97.56 85 ARG A C 1
ATOM 669 O O . ARG A 1 85 ? 2.845 9.419 1.168 1.00 97.56 85 ARG A O 1
ATOM 676 N N . ILE A 1 86 ? 4.803 8.539 0.477 1.00 97.94 86 ILE A N 1
ATOM 677 C CA . ILE A 1 86 ? 4.967 7.560 1.562 1.00 97.94 86 ILE A CA 1
ATOM 678 C C . ILE A 1 86 ? 4.850 8.257 2.919 1.00 97.94 86 ILE A C 1
ATOM 680 O O . ILE A 1 86 ? 4.001 7.879 3.723 1.00 97.94 86 ILE A O 1
ATOM 684 N N . LYS A 1 87 ? 5.610 9.339 3.140 1.00 98.12 87 LYS A N 1
ATOM 685 C CA . LYS A 1 87 ? 5.564 10.101 4.400 1.00 98.12 87 LYS A CA 1
ATOM 686 C C . LYS A 1 87 ? 4.164 10.638 4.714 1.00 98.12 87 LYS A C 1
ATOM 688 O O . LYS A 1 87 ? 3.733 10.614 5.865 1.00 98.12 87 LYS A O 1
ATOM 693 N N . ASN A 1 88 ? 3.440 11.127 3.710 1.00 97.88 88 ASN A N 1
ATOM 694 C CA . ASN A 1 88 ? 2.084 11.650 3.896 1.00 97.88 88 ASN A CA 1
ATOM 695 C C . ASN A 1 88 ? 1.074 10.546 4.252 1.00 97.88 88 ASN A C 1
ATOM 697 O O . ASN A 1 88 ? 0.230 10.735 5.135 1.00 97.88 88 ASN A O 1
ATOM 701 N N . VAL A 1 89 ? 1.171 9.389 3.596 1.00 97.56 89 VAL A N 1
ATOM 702 C CA . VAL A 1 89 ? 0.323 8.223 3.880 1.00 97.56 89 VAL A CA 1
ATOM 703 C C . VAL A 1 89 ? 0.623 7.668 5.276 1.00 97.56 89 VAL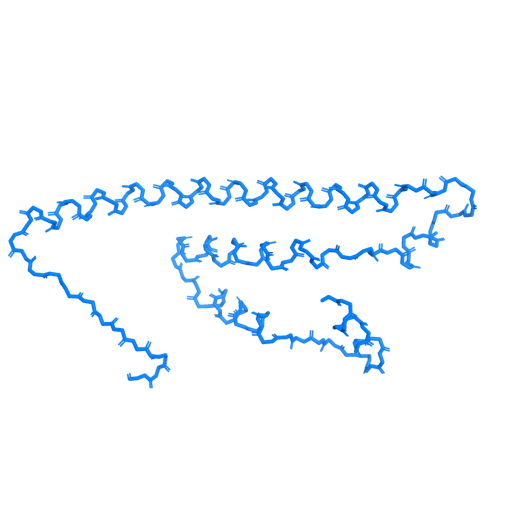 A C 1
ATOM 705 O O . VAL A 1 89 ? -0.306 7.437 6.049 1.00 97.56 89 VAL A O 1
ATOM 708 N N . GLU A 1 90 ? 1.898 7.550 5.656 1.00 97.75 90 GLU A N 1
ATOM 709 C CA . GLU A 1 90 ? 2.320 7.113 6.995 1.00 97.75 90 GLU A CA 1
ATOM 710 C C . GLU A 1 90 ? 1.783 8.030 8.099 1.00 97.75 90 GLU A C 1
ATOM 712 O O . GLU A 1 90 ? 1.220 7.547 9.081 1.00 97.75 90 GLU A O 1
ATOM 717 N N . ARG A 1 91 ? 1.859 9.356 7.915 1.00 97.44 91 ARG A N 1
ATOM 718 C CA . ARG A 1 91 ? 1.258 10.326 8.849 1.00 97.44 91 ARG A CA 1
ATOM 719 C C . ARG A 1 91 ? -0.254 10.143 8.980 1.00 97.44 91 ARG A C 1
ATOM 721 O O . ARG A 1 91 ? -0.792 10.227 10.082 1.00 97.44 91 ARG A O 1
ATOM 728 N N . SER A 1 92 ? -0.938 9.877 7.870 1.00 96.62 92 SER A N 1
ATOM 729 C CA . SER A 1 92 ? -2.387 9.646 7.866 1.00 96.62 92 SER A CA 1
ATOM 730 C C . SER A 1 92 ? -2.759 8.367 8.623 1.00 96.62 92 SER A C 1
ATOM 732 O O . SER A 1 92 ? -3.708 8.364 9.407 1.00 96.62 92 SER A O 1
ATOM 734 N N . ILE A 1 93 ? -1.986 7.294 8.433 1.00 96.25 93 ILE A N 1
ATOM 735 C CA . ILE A 1 93 ? -2.138 6.032 9.168 1.00 96.25 93 ILE A CA 1
ATOM 736 C C . ILE A 1 93 ? -1.894 6.245 10.664 1.00 96.25 93 ILE A C 1
ATOM 738 O O . ILE A 1 93 ? -2.650 5.726 11.482 1.00 96.25 93 ILE A O 1
ATOM 742 N N . 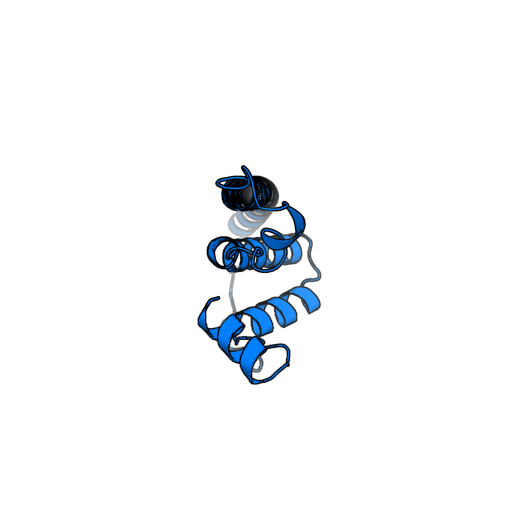GLU A 1 94 ? -0.887 7.033 11.037 1.00 96.00 94 GLU A N 1
ATOM 743 C CA . GLU A 1 94 ? -0.583 7.314 12.441 1.00 96.00 94 GLU A CA 1
ATOM 744 C C . GLU A 1 94 ? -1.732 8.059 13.144 1.00 96.00 94 GLU A C 1
ATOM 746 O O . GLU A 1 94 ? -2.101 7.730 14.272 1.00 96.00 94 GLU A O 1
ATOM 751 N N . GLY A 1 95 ? -2.389 8.993 12.448 1.00 94.56 95 GLY A N 1
ATOM 752 C CA . GLY A 1 95 ? -3.618 9.623 12.940 1.00 94.56 95 GLY A CA 1
ATOM 753 C C . GLY A 1 95 ? -4.737 8.611 13.229 1.00 94.56 95 GLY A C 1
ATOM 754 O O . GLY A 1 95 ? -5.376 8.673 14.281 1.00 94.56 95 GLY A O 1
ATOM 755 N N . LEU A 1 96 ? -4.937 7.634 12.338 1.00 93.56 96 LEU A N 1
ATOM 756 C CA . LEU A 1 96 ? -5.935 6.569 12.518 1.00 93.56 96 LEU A CA 1
ATOM 757 C C . LEU A 1 96 ? -5.563 5.607 13.658 1.00 93.56 96 LEU A C 1
ATOM 759 O O . LEU A 1 96 ? -6.434 5.177 14.418 1.00 93.56 96 LEU A O 1
ATOM 763 N N . ARG A 1 97 ? -4.271 5.306 13.835 1.00 93.44 97 ARG A N 1
ATOM 764 C CA . ARG A 1 97 ? -3.780 4.476 14.946 1.00 93.44 97 ARG A CA 1
ATOM 765 C C . ARG A 1 97 ? -4.101 5.087 16.303 1.00 93.44 97 ARG A C 1
ATOM 767 O O . ARG A 1 97 ? -4.580 4.370 17.180 1.00 93.44 97 ARG A O 1
ATOM 774 N N . LYS A 1 98 ? -3.928 6.403 16.460 1.00 93.75 98 LYS A N 1
ATOM 775 C CA . LYS A 1 98 ? -4.294 7.116 17.697 1.00 93.75 98 LYS A CA 1
ATOM 776 C C . LYS A 1 98 ? -5.777 6.949 18.035 1.00 93.75 98 LYS A C 1
ATOM 778 O O . LYS A 1 98 ? -6.116 6.634 19.174 1.00 93.75 98 LYS A O 1
ATOM 783 N N . GLN A 1 99 ? -6.661 7.077 17.043 1.00 91.25 99 GLN A N 1
ATOM 784 C CA . GLN A 1 99 ? -8.098 6.846 17.239 1.00 91.25 99 GLN A CA 1
ATOM 785 C C . GLN A 1 99 ? -8.394 5.399 17.664 1.00 91.25 99 GLN A C 1
ATOM 787 O O . GLN A 1 99 ? -9.203 5.161 18.565 1.00 91.25 99 GLN A O 1
ATOM 792 N N . ARG A 1 100 ? -7.712 4.422 17.056 1.00 90.44 100 ARG A N 1
ATOM 793 C CA . ARG A 1 100 ? -7.862 2.999 17.387 1.00 90.44 100 ARG A CA 1
ATOM 794 C C . ARG A 1 100 ? -7.370 2.670 18.803 1.00 90.44 100 ARG A C 1
ATOM 796 O O . ARG A 1 100 ? -8.012 1.873 19.489 1.00 90.44 100 ARG A O 1
ATOM 803 N N . GLU A 1 101 ? -6.285 3.292 19.262 1.00 92.50 101 GLU A N 1
ATOM 804 C CA . GLU A 1 101 ? -5.768 3.130 20.630 1.00 92.50 101 GLU A CA 1
ATOM 805 C C . GLU A 1 101 ? -6.747 3.660 21.689 1.00 92.50 101 GLU A C 1
ATOM 807 O O . GLU A 1 101 ? -6.981 2.989 22.693 1.00 92.50 101 GLU A O 1
ATOM 812 N N . ILE A 1 102 ? -7.435 4.781 21.442 1.00 92.00 102 ILE A N 1
ATOM 813 C CA . ILE A 1 102 ? -8.493 5.273 22.347 1.00 92.00 102 ILE A CA 1
ATOM 814 C C . ILE A 1 102 ? -9.610 4.225 22.501 1.00 92.00 102 ILE A C 1
ATOM 816 O O . ILE A 1 102 ? -10.003 3.880 23.619 1.00 92.00 102 ILE A O 1
ATOM 820 N N . GLN A 1 103 ? -10.086 3.659 21.386 1.00 89.44 103 GLN A N 1
ATOM 821 C CA . GLN A 1 103 ? -11.117 2.612 21.409 1.00 89.44 103 GLN A CA 1
ATOM 822 C C . GLN A 1 103 ? -10.631 1.341 22.118 1.00 89.44 103 GLN A C 1
ATOM 824 O O . GLN A 1 103 ? -11.377 0.705 22.865 1.00 89.44 103 GLN A O 1
ATOM 829 N N . LYS A 1 104 ? -9.367 0.964 21.902 1.00 89.31 104 LYS A N 1
ATOM 830 C CA . LYS A 1 104 ? -8.729 -0.176 22.567 1.00 89.31 104 LYS A CA 1
ATOM 831 C C . LYS A 1 104 ? -8.630 0.038 24.077 1.00 89.31 104 LYS A C 1
ATOM 833 O O . LYS A 1 104 ? -8.970 -0.875 24.820 1.00 89.31 104 LYS A O 1
ATOM 838 N N . ASN A 1 105 ? -8.253 1.229 24.537 1.00 90.62 105 ASN A N 1
ATOM 839 C CA . ASN A 1 105 ? -8.193 1.556 25.962 1.00 90.62 105 ASN A CA 1
ATOM 840 C C . ASN A 1 105 ? -9.572 1.498 26.626 1.00 90.62 105 ASN A C 1
ATOM 842 O O . ASN A 1 105 ? -9.691 0.964 27.727 1.00 90.62 105 ASN A O 1
ATOM 846 N N . LYS A 1 106 ? -10.631 1.954 25.944 1.00 89.75 106 LYS A N 1
ATOM 847 C CA . LYS A 1 106 ? -12.011 1.785 26.428 1.00 89.75 106 LYS A CA 1
ATOM 848 C C . LYS A 1 106 ? -12.383 0.304 26.572 1.00 89.75 106 LYS A C 1
ATOM 850 O O . LYS A 1 106 ? -12.928 -0.080 27.600 1.00 89.75 106 LYS A O 1
ATOM 855 N N . ARG A 1 107 ? -12.029 -0.536 25.589 1.00 88.06 107 ARG A N 1
ATOM 856 C CA . ARG A 1 107 ? -12.240 -1.995 25.656 1.00 88.06 107 ARG A CA 1
ATOM 857 C C . ARG A 1 107 ? -11.433 -2.661 26.773 1.00 88.06 107 ARG A C 1
ATOM 859 O O . ARG A 1 107 ? -11.980 -3.501 27.466 1.00 88.06 107 ARG A O 1
ATOM 866 N N . LYS A 1 108 ? -10.184 -2.254 27.014 1.00 87.38 108 LYS A N 1
ATOM 867 C CA . LYS A 1 108 ? -9.379 -2.773 28.139 1.00 87.38 108 LYS A CA 1
ATOM 868 C C . LYS A 1 108 ? -9.981 -2.451 29.506 1.00 87.38 108 LYS A C 1
ATOM 870 O O . LYS A 1 108 ? -9.826 -3.234 30.430 1.00 87.38 108 LYS A O 1
ATOM 875 N N . LYS A 1 109 ? -10.624 -1.286 29.634 1.00 90.25 109 LYS A N 1
ATOM 876 C CA . LYS A 1 109 ? -11.326 -0.879 30.860 1.00 90.25 109 LYS A CA 1
ATOM 877 C C . LYS A 1 109 ? -12.674 -1.579 31.030 1.00 90.25 109 LYS A C 1
ATOM 879 O O . LYS A 1 109 ? -13.204 -1.600 32.133 1.00 90.25 109 LYS A O 1
ATOM 884 N N . SER A 1 110 ? -13.241 -2.126 29.955 1.00 84.50 110 SER A N 1
ATOM 885 C CA . SER A 1 110 ? -14.389 -3.019 30.071 1.00 84.50 110 SER A CA 1
ATOM 886 C C . SER A 1 110 ? -13.922 -4.399 30.530 1.00 84.50 110 SER A C 1
ATOM 888 O O . SER A 1 110 ? -12.931 -4.909 30.017 1.00 84.50 110 SER A O 1
ATOM 890 N N . ASN A 1 111 ? -14.661 -5.047 31.432 1.00 85.81 111 ASN A N 1
ATOM 891 C CA . ASN A 1 111 ? -14.396 -6.429 31.868 1.00 85.81 111 ASN A CA 1
ATOM 892 C C . ASN A 1 111 ? -14.705 -7.485 30.780 1.00 85.81 111 ASN A C 1
ATOM 894 O O . ASN A 1 111 ? -14.957 -8.650 31.079 1.00 85.81 111 ASN A O 1
ATOM 898 N N . LEU A 1 112 ? -14.707 -7.088 29.506 1.00 87.88 112 LEU A N 1
ATOM 899 C CA . LEU A 1 112 ? -15.000 -7.950 28.370 1.00 87.88 112 LEU A CA 1
ATOM 900 C C . LEU A 1 112 ? -13.727 -8.653 27.892 1.00 87.88 112 LEU A C 1
ATOM 902 O O . LEU A 1 112 ? -12.676 -8.035 27.703 1.00 87.88 112 LEU A O 1
ATOM 906 N N . LYS A 1 113 ? -13.826 -9.960 27.642 1.00 89.00 113 LYS A N 1
ATOM 907 C CA . LYS A 1 113 ? -12.733 -10.742 27.053 1.00 89.00 113 LYS A CA 1
ATOM 908 C C . LYS A 1 113 ? -12.566 -10.366 25.579 1.00 89.00 113 LYS A C 1
ATOM 910 O O . LYS A 1 113 ? -13.541 -10.222 24.849 1.00 89.00 113 LYS A O 1
ATOM 915 N N . THR A 1 114 ? -11.319 -10.206 25.140 1.00 89.69 114 THR A N 1
ATOM 916 C CA . THR A 1 114 ? -10.980 -9.945 23.735 1.00 89.69 114 THR A CA 1
ATOM 917 C C . THR A 1 114 ? -10.387 -11.206 23.128 1.00 89.69 114 THR A C 1
ATOM 919 O O . THR A 1 114 ? -9.428 -11.749 23.668 1.00 89.69 114 THR A O 1
ATOM 922 N N . VAL A 1 115 ? -10.943 -11.646 22.004 1.00 92.81 115 VAL A N 1
ATOM 923 C CA . VAL A 1 115 ? -10.467 -12.801 21.236 1.00 92.81 115 VAL A CA 1
ATOM 924 C C . VAL A 1 115 ? -10.154 -12.369 19.805 1.00 92.81 115 VAL A C 1
ATOM 926 O O . VAL A 1 115 ? -10.731 -11.402 19.306 1.00 92.81 115 VAL A O 1
ATOM 929 N N . ALA A 1 116 ? -9.228 -13.066 19.153 1.00 93.19 116 ALA A N 1
ATOM 930 C CA . ALA A 1 116 ? -8.881 -12.853 17.754 1.00 93.19 116 ALA A CA 1
ATOM 931 C C . ALA A 1 116 ? -8.862 -14.201 17.033 1.00 93.19 116 ALA A C 1
ATOM 933 O O . ALA A 1 116 ? -8.329 -15.174 17.561 1.00 93.19 116 ALA A O 1
ATOM 934 N N . LEU A 1 117 ? -9.439 -14.239 15.834 1.00 93.75 117 LEU A N 1
ATOM 935 C CA . LEU A 1 117 ? -9.399 -15.400 14.951 1.00 93.75 117 LEU A CA 1
ATOM 936 C C . LEU A 1 117 ? -8.294 -15.191 13.915 1.00 93.75 117 LEU A C 1
ATOM 938 O O . LEU A 1 117 ? -8.161 -14.097 13.362 1.00 93.75 117 LEU A O 1
ATOM 942 N N . ILE A 1 118 ? -7.506 -16.235 13.673 1.00 94.69 118 ILE A N 1
ATOM 943 C CA . ILE A 1 118 ? -6.417 -16.244 12.693 1.00 94.69 118 ILE A CA 1
ATOM 944 C C . ILE A 1 118 ? -6.563 -17.458 11.776 1.00 94.69 118 ILE A C 1
ATOM 946 O O . ILE A 1 118 ? -7.047 -18.502 12.200 1.00 94.69 118 ILE A O 1
ATOM 950 N N . GLY A 1 119 ? -6.141 -17.316 10.524 1.00 94.75 119 GLY A N 1
ATOM 951 C CA . GLY A 1 119 ? -6.231 -18.363 9.511 1.00 94.75 119 GLY A CA 1
ATOM 952 C C . GLY A 1 119 ? -5.878 -17.827 8.126 1.00 94.75 119 GLY A C 1
ATOM 953 O O . GLY A 1 119 ? -5.757 -16.613 7.933 1.00 94.75 119 GLY A O 1
ATOM 954 N N . TYR A 1 120 ? -5.699 -18.729 7.161 1.00 95.00 120 TYR A N 1
ATOM 955 C CA . TYR A 1 120 ? -5.614 -18.344 5.752 1.00 95.00 120 TYR A CA 1
ATOM 956 C C . TYR A 1 120 ? -6.987 -17.892 5.242 1.00 95.00 120 TYR A C 1
ATOM 958 O O . TYR A 1 120 ? -8.024 -18.193 5.827 1.00 95.00 120 TYR A O 1
ATOM 966 N N . THR A 1 121 ? -7.016 -17.140 4.144 1.00 85.06 121 THR A N 1
ATOM 967 C CA . THR A 1 121 ? -8.287 -16.831 3.479 1.00 85.06 121 THR A CA 1
ATOM 968 C C . THR A 1 121 ? -8.934 -18.132 3.001 1.00 85.06 121 THR A C 1
ATOM 970 O O . THR A 1 121 ? -8.254 -18.886 2.308 1.00 85.06 121 THR A O 1
ATOM 973 N N . ASN A 1 122 ? -10.223 -18.335 3.309 1.00 80.62 122 ASN A N 1
ATOM 974 C CA . ASN A 1 122 ? -10.978 -19.579 3.068 1.00 80.62 122 ASN A CA 1
ATOM 975 C C . ASN A 1 122 ? -10.628 -20.742 4.029 1.00 80.62 122 ASN A C 1
ATOM 977 O O . ASN A 1 122 ? -10.559 -21.890 3.595 1.00 80.62 122 ASN A O 1
ATOM 981 N N . ALA A 1 123 ? -10.370 -20.418 5.304 1.00 50.91 123 ALA A N 1
ATOM 982 C CA . ALA A 1 123 ? -10.231 -21.362 6.418 1.00 50.91 123 ALA A CA 1
ATOM 983 C C . ALA A 1 123 ? -11.547 -21.528 7.190 1.00 50.91 123 ALA A C 1
ATOM 985 O O . ALA A 1 123 ? -12.332 -20.549 7.209 1.00 50.91 123 ALA A O 1
#

Foldseek 3Di:
DVVQVVCCVVVVDHDDDPLNVVLVVQCVVQPDPLSNLVSVLSVLVVCLVVLDQPPVPVVVVPPDPDCVCVSVVVSVVVSVVSVVVNVVSVVVNVVVVVVVVVVVVVVVVDPDDDDDDDDDPPD

InterPro domains:
  IPR016496 GTPase HflX [PTHR10229] (2-123)
  IPR025121 GTPase HflX, N-terminal [PF13167] (2-27)
  IPR032305 GTP-binding protein, middle domain [PF16360] (29-107)
  IPR042108 GTPase HflX, N-terminal domain superfamily [G3DSA:3.40.50.11060] (1-29)

pLDDT: mean 85.42, std 15.1, range [46.09, 98.12]

Radius of gyration: 21.16 Å; chains: 1; bounding box: 39×39×61 Å

Organism: NCBI:txid1518452